Protein AF-A0A9W7EKI7-F1 (afdb_monomer)

Organism: NCBI:txid1606541

Mean predicted aligned error: 4.83 Å

Solvent-accessible surface area (backbone atoms only — not comparable to full-atom values): 5331 Å² total; per-residue (Å²): 105,51,61,46,75,55,81,39,34,55,70,12,25,26,32,51,48,51,54,98,44,98,85,44,74,67,46,64,51,59,79,91,52,48,54,69,51,75,91,71,51,90,86,62,81,84,74,20,18,42,28,80,62,51,76,48,69,41,88,86,80,68,47,38,35,38,37,29,36,26,30,80,53,74,67,77,48,81,64,60,45,82,48,76,46,80,52,87,129

InterPro domains:
  IPR023296 Glycosyl hydrolase, five-bladed beta-propeller domain superfamily [G3DSA:2.115.10.20] (1-89)
  IPR023296 Glycosyl hydrolase, five-bladed beta-propeller domain superfamily [SSF75005] (2-87)

Radius of gyration: 13.85 Å; Cα contacts (8 Å, |Δi|>4): 178; chains: 1; bounding box: 34×30×35 Å

Secondary structure (DSSP, 8-state):
-EEES-TTSTT-EEE-EE-SSTT-PPEEP-TTT-SSS-TT-TT-TT-EEEEEEEEEE-TTT--EEEEEEEESSSSSS--EEEEEEE---

Sequence (89 aa):
MYSGAGADTLHYNIGVAFSSGPFGPFEKYEEKVNPITLPQDPSVVGVFGPGHHSVWKDDVTGKLWAFYHQKNSDEVGWDRSVCVDELLI

pLDDT: mean 87.76, std 12.85, range [47.06, 97.5]

Structure (mmCIF, N/CA/C/O backbone):
data_AF-A0A9W7EKI7-F1
#
_entry.id   AF-A0A9W7EKI7-F1
#
loop_
_atom_site.group_PDB
_atom_site.id
_atom_site.type_symbol
_atom_site.label_atom_id
_atom_site.label_alt_id
_atom_site.label_comp_id
_atom_site.label_asym_id
_atom_site.label_entity_id
_atom_site.label_seq_id
_atom_site.pdbx_PDB_ins_code
_atom_site.Cartn_x
_atom_site.Cartn_y
_atom_site.Cartn_z
_atom_site.occupancy
_atom_site.B_iso_or_equiv
_atom_site.auth_seq_id
_atom_site.auth_comp_id
_atom_site.auth_asym_id
_atom_site.auth_atom_id
_atom_site.pdbx_PDB_model_num
ATOM 1 N N . MET A 1 1 ? -2.357 5.536 6.071 1.00 91.56 1 MET A N 1
ATOM 2 C CA . MET A 1 1 ? -1.265 4.970 5.249 1.00 91.56 1 MET A CA 1
ATOM 3 C C . MET A 1 1 ? -0.936 5.953 4.132 1.00 91.56 1 MET A C 1
ATOM 5 O O . MET A 1 1 ? -1.759 6.817 3.846 1.00 91.56 1 MET A O 1
ATOM 9 N N . TYR A 1 2 ? 0.266 5.896 3.567 1.00 94.06 2 TYR A N 1
ATOM 10 C CA . TYR A 1 2 ? 0.746 6.840 2.552 1.00 94.06 2 TYR A CA 1
ATOM 11 C C . TYR A 1 2 ? 1.688 6.142 1.570 1.00 94.06 2 TYR A C 1
ATOM 13 O O . TYR A 1 2 ? 2.084 5.001 1.804 1.00 94.06 2 TYR A O 1
ATOM 21 N N . SER A 1 3 ? 2.067 6.832 0.495 1.00 94.44 3 SER A N 1
ATOM 22 C CA . SER A 1 3 ? 3.140 6.374 -0.388 1.00 94.44 3 SER A CA 1
ATOM 23 C C . SER A 1 3 ? 4.266 7.395 -0.477 1.00 94.44 3 SER A C 1
ATOM 25 O O . SER A 1 3 ? 4.016 8.601 -0.456 1.00 94.44 3 SER A O 1
ATOM 27 N N . GLY A 1 4 ? 5.503 6.905 -0.521 1.00 91.12 4 GLY A N 1
ATOM 28 C CA . GLY A 1 4 ? 6.724 7.706 -0.633 1.00 91.12 4 GLY A CA 1
ATOM 29 C C . GLY A 1 4 ? 7.495 7.407 -1.919 1.00 91.12 4 GLY A C 1
ATOM 30 O O . GLY A 1 4 ? 7.237 6.397 -2.564 1.00 91.12 4 GLY A O 1
ATOM 31 N N . ALA A 1 5 ? 8.469 8.266 -2.247 1.00 91.69 5 ALA A N 1
ATOM 32 C CA . ALA A 1 5 ? 9.241 8.264 -3.502 1.00 91.69 5 ALA A CA 1
ATOM 33 C C . ALA A 1 5 ? 8.403 8.555 -4.772 1.00 91.69 5 ALA A C 1
ATOM 35 O O . ALA A 1 5 ? 7.210 8.850 -4.693 1.00 91.69 5 ALA A O 1
ATOM 36 N N . GLY A 1 6 ? 9.054 8.562 -5.942 1.00 94.62 6 GLY A N 1
ATOM 37 C CA . GLY A 1 6 ? 8.412 8.823 -7.237 1.00 94.62 6 GLY A CA 1
ATOM 38 C C . GLY A 1 6 ? 7.631 7.609 -7.739 1.00 94.62 6 GLY A C 1
ATOM 39 O O . GLY A 1 6 ? 8.174 6.506 -7.764 1.00 94.62 6 GLY A O 1
ATOM 40 N N . ALA A 1 7 ? 6.371 7.816 -8.135 1.00 94.62 7 ALA A N 1
ATOM 41 C CA . ALA A 1 7 ? 5.436 6.750 -8.522 1.00 94.62 7 ALA A CA 1
ATOM 42 C C . ALA A 1 7 ? 5.783 6.026 -9.840 1.00 94.62 7 ALA A C 1
ATOM 44 O O . ALA A 1 7 ? 5.204 4.991 -10.151 1.00 94.62 7 ALA A O 1
ATOM 45 N N . ASP A 1 8 ? 6.731 6.557 -10.604 1.00 95.00 8 ASP A N 1
ATOM 46 C CA . ASP A 1 8 ? 7.311 5.967 -11.812 1.00 95.00 8 ASP A CA 1
ATOM 47 C C . ASP A 1 8 ? 8.558 5.110 -11.525 1.00 95.00 8 ASP A C 1
ATOM 49 O O . ASP A 1 8 ? 9.088 4.439 -12.416 1.00 95.00 8 ASP A O 1
ATOM 53 N N . THR A 1 9 ? 9.039 5.105 -10.279 1.00 91.31 9 THR A N 1
ATOM 54 C CA . THR A 1 9 ? 10.269 4.417 -9.869 1.00 91.31 9 THR A CA 1
ATOM 55 C C . THR A 1 9 ? 9.982 3.089 -9.171 1.00 91.31 9 THR A C 1
ATOM 57 O O . THR A 1 9 ? 8.941 2.896 -8.548 1.00 91.31 9 THR A O 1
ATOM 60 N N . LEU A 1 10 ? 10.957 2.180 -9.203 1.00 89.50 10 LEU A N 1
ATOM 61 C CA . LEU A 1 10 ? 10.952 0.953 -8.392 1.00 89.50 10 LEU A CA 1
ATOM 62 C C . LEU A 1 10 ? 11.012 1.218 -6.875 1.00 89.50 10 LEU A C 1
ATOM 64 O O . LEU A 1 10 ? 10.720 0.324 -6.087 1.00 89.50 10 LEU A O 1
ATOM 68 N N . HIS A 1 11 ? 11.364 2.438 -6.457 1.00 88.75 11 HIS A N 1
ATOM 69 C CA . HIS A 1 11 ? 11.435 2.826 -5.049 1.00 88.75 11 HIS A CA 1
ATOM 70 C C . HIS A 1 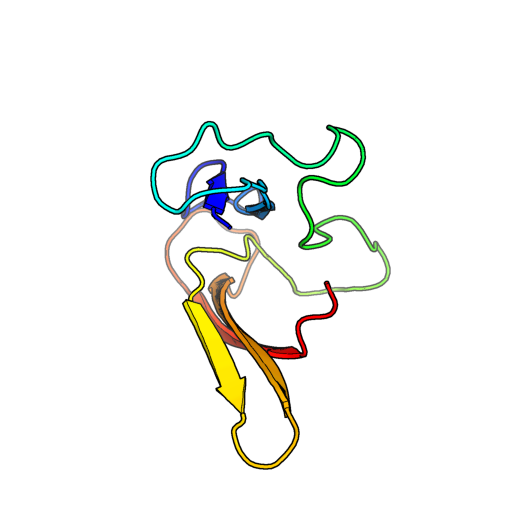11 ? 10.101 3.317 -4.487 1.00 88.75 11 HIS A C 1
ATOM 72 O O . HIS A 1 11 ? 10.043 3.610 -3.290 1.00 88.75 11 HIS A O 1
ATOM 78 N N . TYR A 1 12 ? 9.049 3.428 -5.311 1.00 93.38 12 TYR A N 1
ATOM 79 C CA . TYR A 1 12 ? 7.715 3.755 -4.819 1.00 93.38 12 TYR A CA 1
ATOM 80 C C . TYR A 1 12 ? 7.268 2.707 -3.802 1.00 93.38 12 TYR A C 1
ATOM 82 O O . TYR A 1 12 ? 7.438 1.508 -4.011 1.00 93.38 12 TYR A O 1
ATOM 90 N N . ASN A 1 13 ? 6.785 3.160 -2.654 1.00 90.94 13 ASN A N 1
ATOM 91 C CA . ASN A 1 13 ? 6.526 2.259 -1.541 1.00 90.94 13 ASN A CA 1
ATOM 92 C C . ASN A 1 13 ? 5.377 2.749 -0.671 1.00 90.94 13 ASN A C 1
ATOM 94 O O . ASN A 1 13 ? 5.022 3.931 -0.697 1.00 90.94 13 ASN A O 1
ATOM 98 N N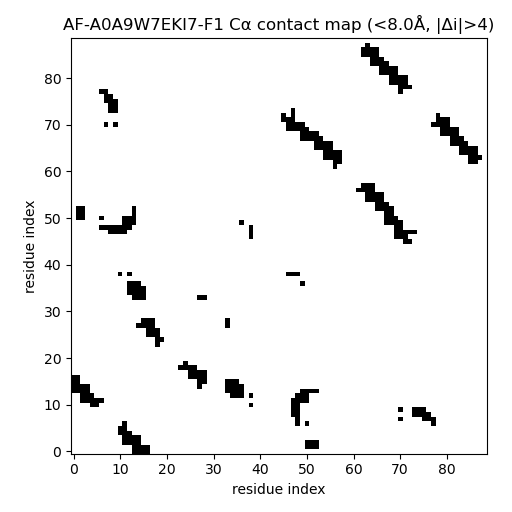 . ILE A 1 14 ? 4.804 1.836 0.110 1.00 91.81 14 ILE A N 1
ATOM 99 C CA . ILE A 1 14 ? 3.730 2.124 1.057 1.00 91.81 14 ILE A CA 1
ATOM 100 C C . ILE A 1 14 ? 4.305 2.224 2.464 1.00 91.81 14 ILE A C 1
ATOM 102 O O . ILE A 1 14 ? 5.045 1.351 2.914 1.00 91.81 14 ILE A O 1
ATOM 106 N N . GLY A 1 15 ? 3.897 3.269 3.177 1.00 91.00 15 GLY A N 1
ATOM 107 C CA . GLY A 1 15 ? 4.155 3.432 4.598 1.00 91.00 15 GLY A CA 1
ATOM 108 C C . GLY A 1 15 ? 2.883 3.623 5.418 1.00 91.00 15 GLY A C 1
ATOM 109 O O . GLY A 1 15 ? 1.789 3.887 4.903 1.00 91.00 15 GLY A O 1
ATOM 110 N N . VAL A 1 16 ? 3.034 3.528 6.734 1.00 91.12 16 VAL A N 1
ATOM 111 C CA . VAL A 1 16 ? 1.964 3.719 7.712 1.00 91.12 16 VAL A CA 1
ATOM 112 C C . VAL A 1 16 ? 2.369 4.724 8.790 1.00 91.12 16 VAL A C 1
ATOM 114 O O . VAL A 1 16 ? 3.527 4.830 9.201 1.00 91.12 16 VAL A O 1
ATOM 117 N N . ALA A 1 17 ? 1.379 5.503 9.211 1.00 92.25 17 ALA A N 1
ATOM 118 C CA . ALA A 1 17 ? 1.450 6.429 10.325 1.00 92.25 17 ALA A CA 1
ATOM 119 C C . ALA A 1 17 ? 0.135 6.330 11.100 1.00 92.25 17 ALA A C 1
ATOM 121 O O . ALA A 1 17 ? -0.922 6.131 10.490 1.00 92.25 17 ALA A O 1
ATOM 122 N N . PHE A 1 18 ? 0.212 6.463 12.416 1.00 91.31 18 PHE A N 1
ATOM 123 C CA . PHE A 1 18 ? -0.901 6.277 13.337 1.00 91.31 18 PHE A CA 1
ATOM 124 C C . PHE A 1 18 ? -1.229 7.583 14.053 1.00 91.31 18 PHE A C 1
ATOM 126 O O . PHE A 1 18 ? -0.367 8.434 14.256 1.00 91.31 18 PHE A O 1
ATOM 133 N N . SER A 1 19 ? -2.495 7.747 14.420 1.00 94.50 19 SER A N 1
ATOM 134 C CA . SER A 1 19 ? -2.961 8.858 15.242 1.00 94.50 19 SER A CA 1
ATOM 135 C C . SER A 1 19 ? -4.103 8.397 16.136 1.00 94.50 19 SER A C 1
ATOM 137 O O . SER A 1 19 ? -4.824 7.458 15.795 1.00 94.50 19 SER A O 1
ATOM 139 N N . SER A 1 20 ? -4.291 9.083 17.259 1.00 95.69 20 SER A N 1
ATOM 140 C CA . SER A 1 20 ? -5.463 8.926 18.120 1.00 95.69 20 SER A CA 1
ATOM 141 C C . SER A 1 20 ? -6.698 9.671 17.599 1.00 95.69 20 SER A C 1
ATOM 143 O O . SER A 1 20 ? -7.793 9.459 18.116 1.00 95.69 20 SER A O 1
ATOM 145 N N . GLY A 1 21 ? -6.552 10.529 16.581 1.00 96.06 21 GLY A N 1
ATOM 146 C CA . GLY A 1 21 ? -7.650 11.301 16.003 1.00 96.06 21 GLY A CA 1
ATOM 147 C C . GLY A 1 21 ? -7.540 11.467 14.484 1.00 96.06 21 GLY A C 1
ATOM 148 O O . GLY A 1 21 ? -6.453 11.371 13.917 1.00 96.06 21 GLY A O 1
ATOM 149 N N . PRO A 1 22 ? -8.656 11.765 13.795 1.00 95.88 22 PRO A N 1
ATOM 150 C CA . PRO A 1 22 ? -8.669 11.890 12.336 1.00 95.88 22 PRO A CA 1
ATOM 151 C C . PRO A 1 22 ? -7.851 13.084 11.819 1.00 95.88 22 PRO A C 1
ATOM 153 O O . PRO A 1 22 ? -7.474 13.107 10.652 1.00 95.88 22 PRO A O 1
ATOM 156 N N . PHE A 1 23 ? -7.568 14.068 12.680 1.00 96.81 23 PHE A N 1
ATOM 157 C CA . PHE A 1 23 ? -6.822 15.283 12.338 1.00 96.81 23 PHE A CA 1
ATOM 158 C C . PHE A 1 23 ? -5.348 15.249 12.766 1.00 96.81 23 PHE A C 1
ATOM 160 O O . PHE A 1 23 ? -4.642 16.241 12.593 1.00 96.81 23 PHE A O 1
ATOM 167 N N . GLY A 1 24 ? -4.861 14.123 13.292 1.00 95.19 24 GLY A N 1
ATOM 168 C CA . GLY A 1 24 ? -3.486 14.006 13.755 1.00 95.19 24 GLY A CA 1
ATOM 169 C C . GLY A 1 24 ? -3.262 14.495 15.200 1.00 95.19 24 GLY A C 1
ATOM 170 O O . GLY A 1 24 ? -4.225 14.756 15.925 1.00 95.19 24 GLY A O 1
ATOM 171 N N . PRO A 1 25 ? -1.990 14.622 15.629 1.00 95.25 25 PRO A N 1
ATOM 172 C CA . PRO A 1 25 ? -0.786 14.388 14.828 1.00 95.25 25 PRO A CA 1
ATOM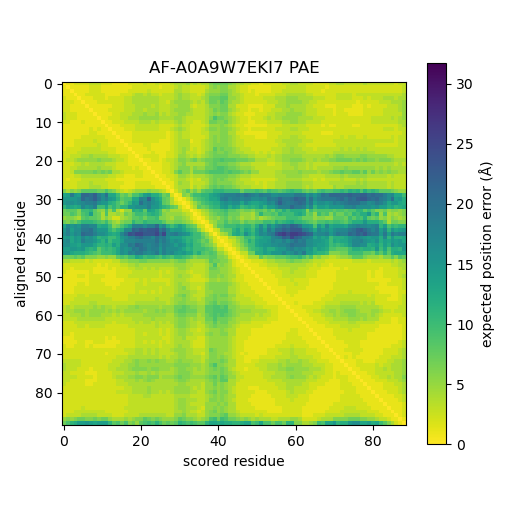 173 C C . PRO A 1 25 ? -0.668 12.924 14.395 1.00 95.25 25 PRO A C 1
ATOM 175 O O . PRO A 1 25 ? -1.093 12.020 15.113 1.00 95.25 25 PRO A O 1
ATOM 178 N N . PHE A 1 26 ? -0.140 12.704 13.191 1.00 94.19 26 PHE A N 1
ATOM 179 C CA . PHE A 1 26 ? 0.172 11.369 12.690 1.00 94.19 26 PHE A CA 1
ATOM 180 C C . PHE A 1 26 ? 1.647 11.079 12.939 1.00 94.19 26 PHE A C 1
ATOM 182 O O . PHE A 1 26 ? 2.516 11.783 12.423 1.00 94.19 26 PHE A O 1
ATOM 189 N N . GLU A 1 27 ? 1.926 10.029 13.695 1.00 92.12 27 GLU A N 1
ATOM 190 C CA . GLU A 1 27 ? 3.276 9.554 13.965 1.00 92.12 27 GLU A CA 1
ATOM 191 C C . GLU A 1 27 ? 3.576 8.390 13.031 1.00 92.12 27 GLU A C 1
ATOM 193 O O . GLU A 1 27 ? 2.820 7.417 12.960 1.00 92.12 27 GLU A O 1
ATOM 198 N N . LYS A 1 28 ? 4.659 8.501 12.256 1.00 89.50 28 LYS A N 1
ATOM 199 C CA . LYS A 1 28 ? 5.107 7.387 11.419 1.00 89.50 28 LYS A CA 1
ATOM 200 C C . LYS A 1 28 ? 5.412 6.200 12.322 1.00 89.50 28 LYS A C 1
ATOM 202 O O . LYS A 1 28 ? 6.080 6.359 13.340 1.00 89.50 28 LYS A O 1
ATOM 207 N N . TYR A 1 29 ? 4.956 5.021 11.918 1.00 80.81 29 TYR A N 1
ATOM 208 C CA . TYR A 1 29 ? 5.442 3.791 12.529 1.00 80.81 29 TYR A CA 1
ATOM 209 C C . TYR A 1 29 ? 6.963 3.730 12.336 1.00 80.81 29 TYR A C 1
ATOM 211 O O . TYR A 1 29 ? 7.435 4.177 11.284 1.00 80.81 29 TYR A O 1
ATOM 219 N N . GLU A 1 30 ? 7.703 3.300 13.367 1.00 74.12 30 GLU A N 1
ATOM 220 C CA . GLU A 1 30 ? 9.161 3.483 13.487 1.00 74.12 30 GLU A CA 1
ATOM 221 C C . GLU A 1 30 ? 9.913 3.268 12.159 1.00 74.12 30 GLU A C 1
ATOM 223 O O . GLU A 1 30 ? 9.559 2.393 11.368 1.00 74.12 30 GLU A O 1
ATOM 228 N N . GLU A 1 31 ? 10.993 4.028 11.923 1.00 56.91 31 GLU A N 1
ATOM 229 C CA . GLU A 1 31 ? 11.776 4.006 10.667 1.00 56.91 31 GLU A CA 1
ATOM 230 C C . GLU A 1 31 ? 12.235 2.606 10.225 1.00 56.91 31 GLU A C 1
ATOM 232 O O . GLU A 1 31 ? 12.527 2.400 9.053 1.00 56.91 31 GLU A O 1
ATOM 237 N N . LYS A 1 32 ? 12.270 1.629 11.139 1.00 55.75 32 LYS A N 1
ATOM 238 C CA . LYS A 1 32 ? 12.632 0.237 10.847 1.00 55.75 32 LYS A CA 1
ATOM 239 C C . LYS A 1 32 ? 11.544 -0.565 10.125 1.00 55.75 32 LYS A C 1
ATOM 241 O O . LYS A 1 32 ? 11.845 -1.654 9.650 1.00 55.75 32 LYS A O 1
ATOM 246 N N . VAL A 1 33 ? 10.304 -0.073 10.075 1.00 67.94 33 VAL A N 1
ATOM 247 C CA . VAL A 1 33 ? 9.154 -0.809 9.515 1.00 67.94 33 VAL A CA 1
ATOM 248 C C . VAL A 1 33 ? 8.538 -0.114 8.303 1.00 67.94 33 VAL A C 1
ATOM 250 O O . VAL A 1 33 ? 7.854 -0.750 7.513 1.00 67.94 33 VAL A O 1
ATOM 253 N N . ASN A 1 34 ? 8.787 1.182 8.115 1.00 71.88 34 ASN A N 1
ATOM 254 C CA . ASN A 1 34 ? 8.464 1.843 6.857 1.00 71.88 34 ASN A CA 1
ATOM 255 C C . ASN A 1 34 ? 9.629 1.665 5.861 1.00 71.88 34 ASN A C 1
ATOM 257 O O . ASN A 1 34 ? 10.756 2.018 6.202 1.00 71.88 34 ASN A O 1
ATOM 261 N N . PRO A 1 35 ? 9.382 1.207 4.620 1.00 72.94 35 PRO A N 1
ATOM 262 C CA . PRO A 1 35 ? 8.080 0.850 4.049 1.00 72.94 35 PRO A CA 1
ATOM 263 C C . PRO A 1 35 ? 7.547 -0.520 4.496 1.00 72.94 35 PRO A C 1
ATOM 265 O O . PRO A 1 35 ? 8.317 -1.457 4.674 1.00 72.94 35 PRO A O 1
ATOM 268 N N . ILE A 1 36 ? 6.216 -0.634 4.607 1.00 76.81 36 ILE A N 1
ATOM 269 C CA . ILE A 1 36 ? 5.530 -1.886 4.986 1.00 76.81 36 ILE A CA 1
ATOM 270 C C . ILE A 1 36 ? 5.324 -2.830 3.799 1.00 76.81 36 ILE A C 1
ATOM 272 O O . ILE A 1 36 ? 5.180 -4.035 3.969 1.00 7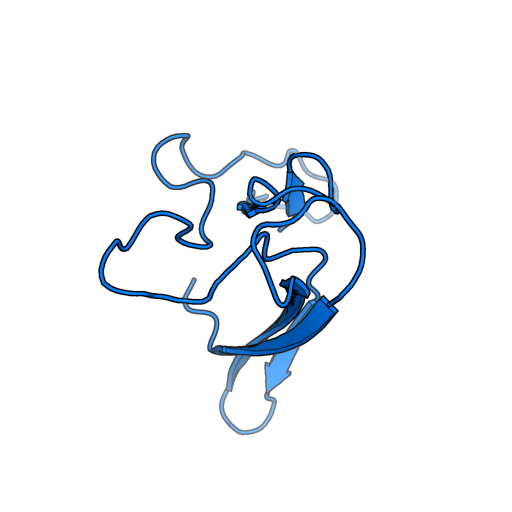6.81 36 ILE A O 1
ATOM 276 N N . THR A 1 37 ? 5.307 -2.288 2.580 1.00 70.75 37 THR A N 1
ATOM 277 C CA . THR A 1 37 ? 5.559 -3.099 1.389 1.00 70.75 37 THR A CA 1
ATOM 278 C C . THR A 1 37 ? 7.015 -3.506 1.446 1.00 70.75 37 THR A C 1
ATOM 280 O O . THR A 1 37 ? 7.847 -2.625 1.637 1.00 70.75 37 THR A O 1
ATOM 283 N N . LEU A 1 38 ? 7.326 -4.789 1.275 1.00 60.53 38 LEU A N 1
ATOM 284 C CA . LEU A 1 38 ? 8.700 -5.276 1.191 1.00 60.53 38 LEU A CA 1
ATOM 285 C C . LEU A 1 38 ? 9.215 -5.114 -0.252 1.00 60.53 38 LEU A C 1
ATOM 287 O O . LEU A 1 38 ? 8.972 -6.000 -1.065 1.00 60.53 38 LEU A O 1
ATOM 291 N N . PRO A 1 39 ? 9.986 -4.068 -0.610 1.00 53.53 39 PRO A N 1
ATOM 292 C CA . PRO A 1 39 ? 10.808 -4.110 -1.817 1.00 53.53 39 PRO A CA 1
ATOM 293 C C . PRO A 1 39 ? 12.051 -5.011 -1.647 1.00 53.53 39 PRO A C 1
ATOM 295 O O . PRO A 1 39 ? 12.969 -4.924 -2.454 1.00 53.53 39 PRO A O 1
ATOM 298 N N . GLN A 1 40 ? 12.151 -5.813 -0.575 1.00 47.06 40 GLN A N 1
ATOM 299 C CA . GLN A 1 40 ? 13.410 -6.440 -0.142 1.00 47.06 40 GLN A CA 1
ATOM 300 C C . GLN A 1 40 ? 13.282 -7.880 0.370 1.00 47.06 40 GLN A C 1
ATOM 302 O O . GLN A 1 40 ? 14.151 -8.326 1.115 1.00 47.06 40 GLN A O 1
ATOM 307 N N . ASP A 1 41 ? 12.252 -8.634 -0.018 1.00 56.09 41 ASP A N 1
ATOM 308 C CA . ASP A 1 41 ? 12.440 -10.085 -0.027 1.00 56.09 41 ASP A CA 1
ATOM 309 C C . ASP A 1 41 ? 13.116 -10.450 -1.360 1.00 56.09 41 ASP A C 1
ATOM 311 O O . ASP A 1 41 ? 12.452 -10.427 -2.396 1.00 56.09 41 ASP A O 1
ATOM 315 N N . PRO A 1 42 ? 14.428 -10.757 -1.385 1.00 53.44 42 PRO A N 1
ATOM 316 C CA . PRO A 1 42 ? 15.113 -11.138 -2.619 1.00 53.44 42 PRO A CA 1
ATOM 317 C C . PRO A 1 42 ? 14.572 -12.445 -3.222 1.00 53.44 42 PRO A C 1
ATOM 319 O O . PRO A 1 42 ? 14.915 -12.770 -4.357 1.00 53.44 42 PRO A O 1
ATOM 322 N N . SER A 1 43 ? 13.744 -13.200 -2.490 1.00 57.56 43 SER A N 1
ATOM 323 C CA . SER A 1 43 ? 13.023 -14.359 -3.018 1.00 57.56 43 SER A CA 1
ATOM 324 C C . SER A 1 43 ? 11.731 -13.991 -3.760 1.00 57.56 43 SER A C 1
ATOM 326 O O . SER A 1 43 ? 11.228 -14.804 -4.537 1.00 57.56 43 SER A O 1
ATOM 328 N N . VAL A 1 44 ? 11.219 -12.767 -3.588 1.00 63.81 44 VAL A N 1
ATOM 329 C CA . VAL A 1 44 ? 10.003 -12.275 -4.248 1.00 63.81 44 VAL A CA 1
ATOM 330 C C . VAL A 1 44 ? 10.387 -11.526 -5.521 1.00 63.81 44 VAL A C 1
ATOM 332 O O . VAL A 1 44 ? 10.667 -10.329 -5.534 1.00 63.81 44 VAL A O 1
ATOM 335 N N . VAL A 1 45 ? 10.409 -12.263 -6.629 1.00 68.19 45 VAL A N 1
ATOM 336 C CA . VAL A 1 45 ? 10.630 -11.706 -7.967 1.00 68.19 45 VAL A CA 1
ATOM 337 C C . VAL A 1 45 ? 9.330 -11.079 -8.482 1.00 68.19 45 VAL A C 1
ATOM 339 O O . VAL A 1 45 ? 8.278 -11.711 -8.425 1.00 68.19 45 VAL A O 1
ATOM 342 N N . GLY A 1 46 ? 9.404 -9.866 -9.042 1.00 78.31 46 GLY A N 1
ATOM 343 C CA . GLY A 1 46 ? 8.303 -9.275 -9.817 1.00 78.31 46 GLY A CA 1
ATOM 344 C C . GLY A 1 46 ? 7.421 -8.250 -9.094 1.00 78.31 46 GLY A C 1
ATOM 345 O O . GLY A 1 46 ? 6.348 -7.928 -9.602 1.00 78.31 46 GLY A O 1
ATOM 346 N N . VAL A 1 47 ? 7.849 -7.725 -7.941 1.00 85.94 47 VAL A N 1
ATOM 347 C CA . VAL A 1 47 ? 7.173 -6.606 -7.259 1.00 85.94 47 VAL A CA 1
ATOM 348 C C . VAL A 1 47 ? 7.971 -5.325 -7.476 1.00 85.94 47 VAL A C 1
ATOM 350 O O . VAL A 1 47 ? 9.105 -5.201 -7.015 1.00 85.94 47 VAL A O 1
ATOM 353 N N . PHE A 1 48 ? 7.378 -4.357 -8.174 1.00 90.12 48 PHE A N 1
ATOM 354 C CA . PHE A 1 48 ? 8.064 -3.131 -8.578 1.00 90.12 48 PHE A CA 1
ATOM 355 C C . PHE A 1 48 ? 7.250 -1.897 -8.195 1.00 90.12 48 PHE A C 1
ATOM 357 O O . PHE A 1 48 ? 6.197 -1.637 -8.769 1.00 90.12 48 PHE A O 1
ATOM 364 N N . GLY A 1 49 ? 7.748 -1.101 -7.251 1.00 92.88 49 GLY A N 1
ATOM 365 C CA . GLY A 1 49 ? 7.147 0.189 -6.908 1.00 92.88 49 GLY A CA 1
ATOM 366 C C . GLY A 1 49 ? 5.671 0.150 -6.458 1.00 92.88 49 GLY A C 1
ATOM 367 O O . GLY A 1 49 ? 4.872 0.894 -7.031 1.00 92.88 49 GLY A O 1
ATOM 368 N N . PRO A 1 50 ? 5.253 -0.704 -5.500 1.00 93.56 50 PRO A N 1
ATOM 369 C CA . PRO A 1 50 ? 3.862 -0.756 -5.057 1.00 93.56 50 PRO A CA 1
ATOM 370 C C . PRO A 1 50 ? 3.446 0.519 -4.306 1.00 93.56 50 PRO A C 1
ATOM 372 O O . PRO A 1 50 ? 4.135 0.979 -3.392 1.00 93.56 50 PRO A O 1
ATOM 375 N N . GLY A 1 51 ? 2.280 1.082 -4.630 1.00 94.69 51 GLY A N 1
ATOM 376 C CA . GLY A 1 51 ? 1.771 2.252 -3.913 1.00 94.69 51 GLY A CA 1
ATOM 377 C C . GLY A 1 51 ? 0.436 2.805 -4.402 1.00 94.69 51 GLY A C 1
ATOM 378 O O . GLY A 1 51 ? -0.302 2.144 -5.129 1.00 94.69 51 GLY A O 1
ATOM 379 N N . HIS A 1 52 ? 0.116 4.023 -3.943 1.00 97.12 52 HIS A N 1
ATOM 380 C CA . HIS A 1 52 ? -1.163 4.716 -4.163 1.00 97.12 52 HIS A CA 1
ATOM 381 C C . HIS A 1 52 ? -2.355 3.795 -3.896 1.00 97.12 52 HIS A C 1
ATOM 383 O O . HIS A 1 52 ? -3.154 3.479 -4.777 1.00 97.12 52 HIS A O 1
ATOM 389 N N . HIS A 1 53 ? -2.418 3.314 -2.666 1.00 96.31 53 HIS A N 1
ATOM 390 C CA . HIS A 1 53 ? -3.360 2.285 -2.288 1.00 96.31 53 HIS A CA 1
ATOM 391 C C . HIS A 1 53 ? -4.664 2.868 -1.738 1.00 96.31 53 HIS A C 1
ATOM 393 O O . HIS A 1 53 ? -4.722 4.008 -1.271 1.00 96.31 53 HIS A O 1
ATOM 399 N N . SER A 1 54 ? -5.693 2.031 -1.724 1.00 97.38 54 SER A N 1
ATOM 400 C CA . SER A 1 54 ? -6.868 2.157 -0.870 1.00 97.38 54 SER A CA 1
ATOM 401 C C . SER A 1 54 ? -7.004 0.897 -0.013 1.00 97.38 54 SER A C 1
ATOM 403 O O . SER A 1 54 ? -6.419 -0.144 -0.316 1.00 97.38 54 SER A O 1
ATOM 405 N N . VAL A 1 55 ? -7.746 1.000 1.090 1.00 96.31 55 VAL A N 1
ATOM 406 C CA . VAL A 1 55 ? -8.026 -0.138 1.971 1.00 96.31 55 VAL A CA 1
ATOM 407 C C . VAL A 1 55 ? -9.527 -0.329 2.056 1.00 96.31 55 VAL A C 1
ATOM 409 O O . VAL A 1 55 ? -10.269 0.628 2.280 1.00 96.31 55 VAL A O 1
ATOM 412 N N . TRP A 1 56 ? -9.962 -1.571 1.901 1.00 97.12 56 TRP A N 1
ATOM 413 C CA . TRP A 1 56 ? -11.340 -1.983 2.110 1.00 97.12 56 TRP A CA 1
ATOM 414 C C . TRP A 1 56 ? -11.404 -2.985 3.257 1.00 97.12 56 TRP A C 1
ATOM 416 O O . TRP A 1 56 ? -10.557 -3.870 3.364 1.00 97.12 56 TRP A O 1
ATOM 426 N N . LYS A 1 57 ? -12.413 -2.840 4.115 1.00 97.31 57 LYS A N 1
ATOM 427 C CA . LYS A 1 57 ? -12.752 -3.838 5.122 1.00 97.31 57 LYS A CA 1
ATOM 428 C C . LYS A 1 57 ? -13.910 -4.670 4.598 1.00 97.31 57 LYS A C 1
ATOM 430 O O . LYS A 1 57 ? -14.964 -4.122 4.298 1.00 97.31 57 LYS A O 1
ATOM 435 N N . ASP A 1 58 ? -13.699 -5.972 4.507 1.00 96.81 58 ASP A N 1
ATOM 436 C CA . ASP A 1 58 ? -14.749 -6.923 4.185 1.00 96.81 58 ASP A CA 1
ATOM 437 C C . ASP A 1 58 ? -15.710 -7.052 5.373 1.00 96.81 58 ASP A C 1
ATOM 439 O O . ASP A 1 58 ? -15.312 -7.461 6.465 1.00 96.81 58 ASP A O 1
ATOM 443 N N . ASP A 1 59 ? -16.979 -6.709 5.161 1.00 96.69 59 ASP A N 1
ATOM 444 C CA . ASP A 1 59 ? -18.012 -6.747 6.199 1.00 96.69 59 ASP A CA 1
ATOM 445 C C . ASP A 1 59 ? -18.402 -8.176 6.614 1.00 96.69 59 ASP A C 1
ATOM 447 O O . ASP A 1 59 ? -18.938 -8.374 7.704 1.00 96.69 59 ASP A O 1
ATOM 451 N N . VAL A 1 60 ? -18.129 -9.181 5.774 1.00 97.06 60 VAL A N 1
ATOM 452 C CA . VAL A 1 60 ? -18.459 -10.587 6.046 1.00 97.06 60 VAL A CA 1
ATOM 453 C C . VAL A 1 60 ? -17.348 -11.260 6.841 1.00 97.06 60 VAL A C 1
ATOM 455 O O . VAL A 1 60 ? -17.610 -11.921 7.845 1.00 97.06 60 VAL A O 1
ATOM 458 N N . THR A 1 61 ? -16.103 -11.117 6.387 1.00 96.94 61 THR A N 1
ATOM 459 C CA . THR A 1 61 ? -14.950 -11.801 6.997 1.00 96.94 61 THR A CA 1
ATOM 460 C C . THR A 1 61 ? -14.227 -10.954 8.042 1.00 96.94 61 THR A C 1
ATOM 462 O O . THR A 1 61 ? -13.459 -11.487 8.840 1.00 96.94 61 THR A O 1
ATOM 465 N N . GLY A 1 62 ? -14.449 -9.638 8.045 1.00 96.19 62 GLY A N 1
ATOM 466 C CA . GLY A 1 62 ? -13.733 -8.674 8.879 1.00 96.19 62 GLY A CA 1
ATOM 467 C C . GLY A 1 62 ? -12.313 -8.358 8.403 1.00 96.19 62 GLY A C 1
ATOM 468 O O . GLY A 1 62 ? -11.656 -7.518 9.024 1.00 96.19 62 GLY A O 1
ATOM 469 N N . LYS A 1 63 ? -11.841 -9.006 7.329 1.00 96.31 63 LYS A N 1
ATOM 470 C CA . LYS A 1 63 ? -10.490 -8.844 6.785 1.00 96.31 63 LYS A CA 1
ATOM 471 C C . LYS A 1 63 ? -10.295 -7.473 6.154 1.00 96.31 63 LYS A C 1
ATOM 473 O O . LYS A 1 63 ? -11.227 -6.891 5.599 1.00 96.31 63 LYS A O 1
ATOM 478 N N . LEU A 1 64 ? -9.063 -6.981 6.209 1.00 96.12 64 LEU A N 1
ATOM 479 C CA . LEU A 1 64 ? -8.646 -5.791 5.479 1.00 96.12 64 LEU A CA 1
ATOM 480 C C . LEU A 1 64 ? -7.952 -6.208 4.186 1.00 96.12 64 LEU A C 1
ATOM 482 O O . LEU A 1 64 ? -7.126 -7.114 4.184 1.00 96.12 64 LEU A O 1
ATOM 486 N N . TRP A 1 65 ? -8.266 -5.516 3.100 1.00 96.00 65 TRP A N 1
ATOM 487 C CA . TRP A 1 65 ? -7.670 -5.720 1.785 1.00 96.00 65 TRP A CA 1
ATOM 488 C C . TRP A 1 65 ? -7.056 -4.414 1.304 1.00 96.00 65 TRP A C 1
ATOM 490 O O . TRP A 1 65 ? -7.730 -3.381 1.288 1.00 96.00 65 TRP A O 1
ATOM 500 N N . 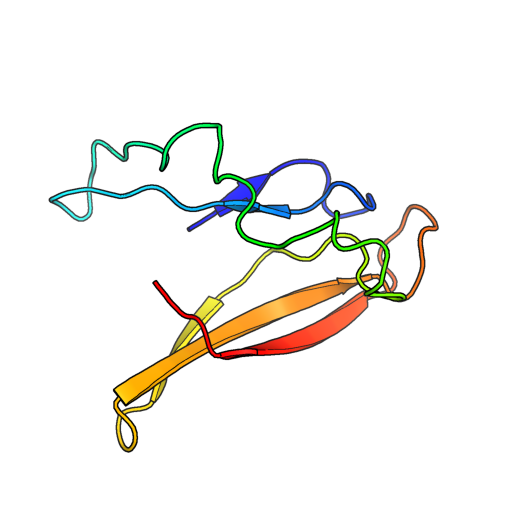ALA A 1 66 ? -5.787 -4.458 0.910 1.00 95.25 66 ALA A N 1
ATOM 501 C CA . ALA A 1 66 ? -5.102 -3.343 0.278 1.00 95.25 66 ALA A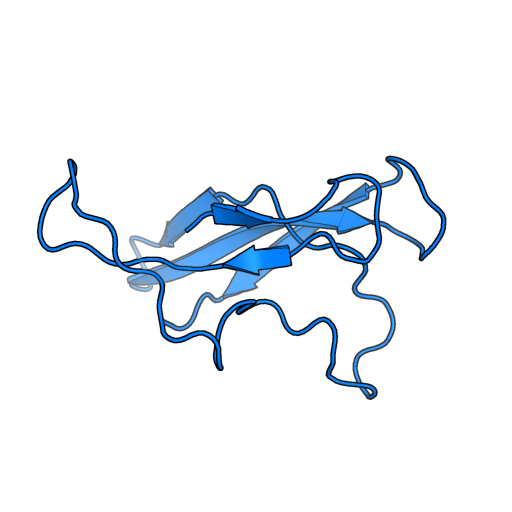 CA 1
ATOM 502 C C . ALA A 1 66 ? -5.184 -3.495 -1.241 1.00 95.25 66 ALA A C 1
ATOM 504 O O . ALA A 1 66 ? -4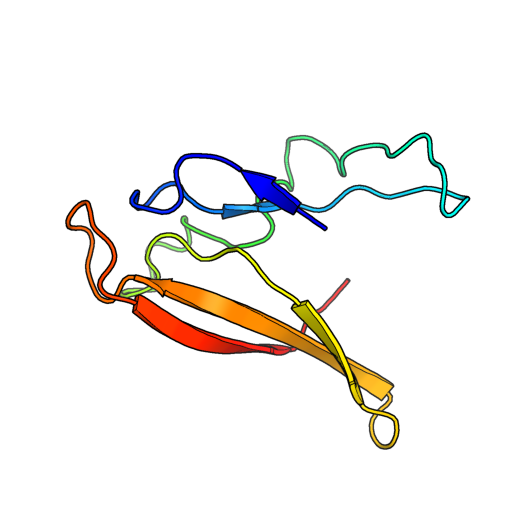.698 -4.476 -1.795 1.00 95.25 66 ALA A O 1
ATOM 505 N N . PHE A 1 67 ? -5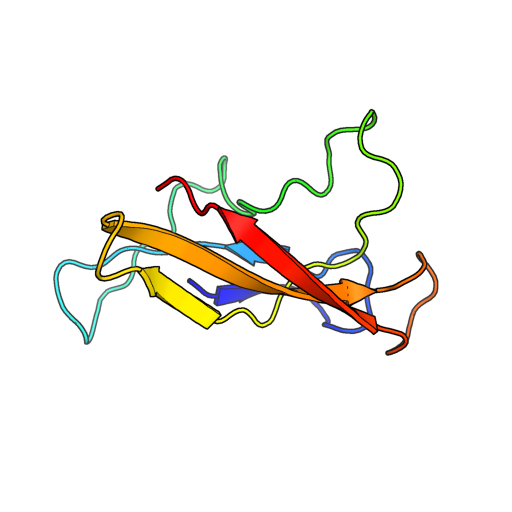.763 -2.503 -1.911 1.00 97.50 67 PHE A N 1
ATOM 506 C CA . PHE A 1 67 ? -5.742 -2.381 -3.366 1.00 97.50 67 PHE A CA 1
ATOM 507 C C . PHE A 1 67 ? -4.699 -1.345 -3.737 1.00 97.50 67 PHE A C 1
ATOM 509 O O . PHE A 1 67 ? -4.733 -0.239 -3.204 1.00 97.50 67 PHE A O 1
ATOM 516 N N . TYR A 1 68 ? -3.781 -1.669 -4.635 1.00 96.12 68 TYR A N 1
ATOM 517 C CA . TYR A 1 68 ? -2.679 -0.783 -5.005 1.00 96.12 68 TYR A CA 1
A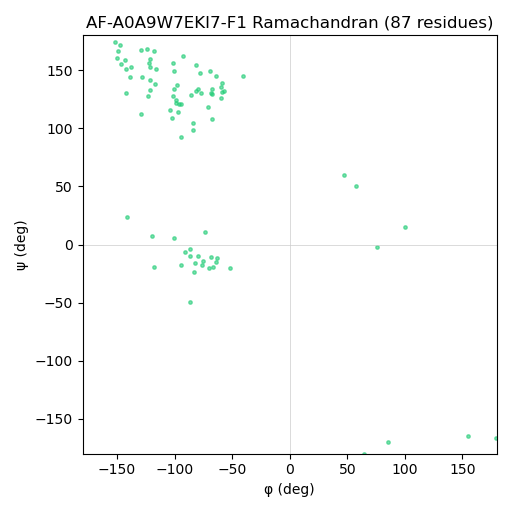TOM 518 C C . TYR A 1 68 ? -2.271 -1.009 -6.456 1.00 96.12 68 TYR A C 1
ATOM 520 O O . TYR A 1 68 ? -2.680 -1.990 -7.077 1.00 96.12 68 TYR A O 1
ATOM 528 N N . HIS A 1 69 ? -1.475 -0.099 -7.012 1.00 96.25 69 HIS A N 1
ATOM 529 C CA . HIS A 1 69 ? -0.783 -0.384 -8.263 1.00 96.25 69 HIS A CA 1
ATOM 530 C C . HIS A 1 69 ? 0.662 -0.771 -7.994 1.00 96.25 69 HIS A C 1
ATOM 532 O O . HIS A 1 69 ? 1.283 -0.246 -7.071 1.00 96.25 69 HIS A O 1
ATOM 538 N N . GLN A 1 70 ? 1.208 -1.613 -8.859 1.00 93.69 70 GLN A N 1
ATOM 539 C CA . GLN A 1 70 ? 2.647 -1.789 -9.024 1.00 93.69 70 GLN A CA 1
ATOM 540 C C . GLN A 1 70 ? 3.004 -1.676 -10.503 1.00 93.69 70 GLN A C 1
ATOM 542 O O . GLN A 1 70 ? 2.124 -1.731 -11.366 1.00 93.69 70 GLN A O 1
ATOM 547 N N . LYS A 1 71 ? 4.291 -1.561 -10.804 1.00 93.56 71 LYS A N 1
ATOM 548 C CA . LYS A 1 71 ? 4.814 -1.610 -12.166 1.00 93.56 71 LYS A CA 1
ATOM 549 C C . LYS A 1 71 ? 4.975 -3.052 -12.647 1.00 93.56 71 LYS A C 1
ATOM 551 O O . LYS A 1 71 ? 5.155 -3.970 -11.849 1.00 93.56 71 LYS A O 1
ATOM 556 N N . ASN A 1 72 ? 4.933 -3.236 -13.962 1.00 92.56 72 ASN A N 1
ATOM 557 C CA . ASN A 1 72 ? 5.124 -4.544 -14.600 1.00 92.56 72 ASN A CA 1
ATOM 558 C C . ASN A 1 72 ? 6.607 -4.882 -14.861 1.00 92.56 72 ASN A C 1
ATOM 560 O O . ASN A 1 72 ? 6.927 -6.012 -15.221 1.00 92.56 72 ASN A O 1
ATOM 564 N N . SER A 1 73 ? 7.506 -3.911 -14.680 1.00 91.06 73 SER A N 1
ATOM 565 C CA . SER A 1 73 ? 8.959 -4.048 -14.828 1.00 91.06 73 SER A CA 1
ATOM 566 C C . SER A 1 73 ? 9.709 -3.049 -13.933 1.00 91.06 73 SER A C 1
ATOM 568 O O . SER A 1 73 ? 9.102 -2.182 -13.289 1.00 91.06 73 SER A O 1
ATOM 570 N N . ASP A 1 74 ? 11.035 -3.164 -13.893 1.00 89.62 74 ASP A N 1
ATOM 571 C CA . ASP A 1 74 ? 11.941 -2.242 -13.205 1.00 89.62 74 ASP A CA 1
ATOM 572 C C . ASP A 1 74 ? 12.164 -0.919 -13.966 1.00 89.62 74 ASP A C 1
ATOM 574 O O . ASP A 1 74 ? 12.511 0.091 -13.352 1.00 89.62 74 ASP A O 1
ATOM 578 N N . GLU A 1 75 ? 11.854 -0.865 -15.261 1.00 93.00 75 GLU A N 1
ATOM 579 C CA . GLU A 1 75 ? 11.987 0.323 -16.113 1.00 93.00 75 GLU A CA 1
ATOM 580 C C . GLU A 1 75 ? 11.214 1.534 -15.596 1.00 93.00 75 GLU A C 1
ATOM 582 O O . GLU A 1 75 ? 10.030 1.432 -15.278 1.00 93.00 75 GLU A O 1
ATOM 587 N N . VAL A 1 76 ? 11.840 2.714 -15.537 1.00 93.44 76 VAL A N 1
ATOM 588 C CA . VAL A 1 76 ? 11.161 3.958 -15.125 1.00 93.44 76 VAL A CA 1
ATOM 589 C C . VAL A 1 76 ? 9.990 4.261 -16.066 1.00 93.44 76 VAL A C 1
ATOM 591 O O . VAL A 1 76 ? 10.160 4.338 -17.280 1.00 93.44 76 VAL A O 1
ATOM 594 N N . GLY A 1 77 ? 8.792 4.455 -15.510 1.00 95.31 77 GLY A N 1
ATOM 595 C CA . GLY A 1 77 ? 7.590 4.684 -16.307 1.00 95.31 77 GLY A CA 1
ATOM 596 C C . GLY A 1 77 ? 6.298 4.285 -15.603 1.00 95.31 77 GLY A C 1
ATOM 597 O O . GLY A 1 77 ? 6.257 4.082 -14.392 1.00 95.31 77 GLY A O 1
ATOM 598 N N . TRP A 1 78 ? 5.223 4.184 -16.386 1.00 96.56 78 TRP A N 1
ATOM 599 C CA . TRP A 1 78 ? 3.848 4.100 -15.876 1.00 96.56 78 TRP A CA 1
ATOM 600 C C . TRP A 1 78 ? 3.101 2.818 -16.254 1.00 96.56 78 TRP A C 1
ATOM 602 O O . TRP A 1 78 ? 1.898 2.733 -15.989 1.00 96.56 78 TRP A O 1
ATOM 612 N N . ASP A 1 79 ? 3.790 1.846 -16.859 1.00 96.75 79 ASP A N 1
ATOM 613 C CA . ASP A 1 79 ? 3.230 0.527 -17.155 1.00 96.75 79 ASP A CA 1
ATOM 614 C C . ASP A 1 79 ? 2.976 -0.238 -15.850 1.00 96.75 79 ASP A C 1
ATOM 616 O O . ASP A 1 79 ? 3.913 -0.604 -15.134 1.00 96.75 79 ASP A O 1
ATOM 620 N N . ARG A 1 80 ? 1.695 -0.383 -15.502 1.00 96.50 80 ARG A N 1
ATOM 621 C CA . ARG A 1 80 ? 1.244 -0.755 -14.161 1.00 96.50 80 ARG A CA 1
ATOM 622 C C . ARG A 1 80 ? 0.045 -1.685 -14.201 1.00 96.50 80 ARG A C 1
ATOM 624 O O . ARG A 1 80 ? -0.812 -1.574 -15.075 1.00 96.50 80 ARG A O 1
ATOM 631 N N . SER A 1 81 ? -0.044 -2.517 -13.174 1.00 96.19 81 SER A N 1
ATOM 632 C CA . SER A 1 81 ? -1.171 -3.410 -12.917 1.00 96.19 81 SER A CA 1
ATOM 633 C C . SER A 1 81 ? -1.783 -3.124 -11.551 1.00 96.19 81 SER A C 1
ATOM 635 O O . SER A 1 81 ? -1.107 -2.630 -10.647 1.00 96.19 81 SER A O 1
ATOM 637 N N . VAL A 1 82 ? -3.075 -3.428 -11.412 1.00 96.94 82 VAL A N 1
ATOM 638 C CA . VAL A 1 82 ? -3.763 -3.416 -10.116 1.00 96.94 82 VAL A CA 1
ATOM 639 C C . VAL A 1 82 ? -3.458 -4.721 -9.390 1.00 96.94 82 VAL A C 1
ATOM 641 O O . VAL A 1 82 ? -3.602 -5.800 -9.963 1.00 96.94 82 VAL A O 1
ATOM 644 N N . CYS A 1 83 ? -3.083 -4.602 -8.125 1.00 94.56 83 CYS A N 1
ATOM 645 C CA . CYS A 1 83 ? -2.807 -5.702 -7.216 1.00 94.56 83 CYS A CA 1
ATOM 646 C C . CYS A 1 83 ? -3.718 -5.606 -5.991 1.00 94.56 83 CYS A C 1
ATOM 648 O O . CYS A 1 83 ? -4.225 -4.530 -5.649 1.00 94.56 83 CYS A O 1
ATOM 650 N N . VAL A 1 84 ? -3.933 -6.748 -5.344 1.00 94.69 84 VAL A N 1
ATOM 651 C CA . VAL A 1 84 ? -4.716 -6.855 -4.117 1.00 94.69 84 VAL A CA 1
ATOM 652 C C . VAL A 1 84 ? -4.076 -7.882 -3.196 1.00 94.69 84 VAL A C 1
ATOM 654 O O . VAL A 1 84 ? -3.805 -9.001 -3.622 1.00 94.69 84 VAL A O 1
ATOM 657 N N . ASP A 1 85 ? -3.875 -7.502 -1.938 1.00 92.44 85 ASP A N 1
ATOM 658 C CA . ASP A 1 85 ? -3.357 -8.380 -0.888 1.00 92.44 85 ASP A CA 1
ATOM 659 C C . ASP A 1 85 ? -4.129 -8.175 0.417 1.00 92.44 85 ASP A C 1
ATOM 661 O O . ASP A 1 85 ? -4.674 -7.096 0.682 1.00 92.44 85 ASP A O 1
ATOM 665 N N . GLU A 1 86 ? -4.180 -9.220 1.242 1.00 93.25 86 GLU A N 1
ATOM 666 C CA . GLU A 1 86 ? -4.702 -9.114 2.604 1.00 93.25 86 GLU A CA 1
ATOM 667 C C . GLU A 1 86 ? -3.754 -8.249 3.446 1.00 93.25 86 GLU A C 1
ATOM 669 O O . GLU A 1 86 ? -2.540 -8.454 3.467 1.00 93.25 86 GLU A O 1
ATOM 674 N N . LEU A 1 87 ? -4.314 -7.262 4.139 1.00 90.00 87 LEU A N 1
ATOM 675 C CA . LEU A 1 87 ? -3.576 -6.303 4.946 1.00 90.00 87 LEU A CA 1
ATOM 676 C C . LEU A 1 87 ? -3.585 -6.736 6.414 1.00 90.00 87 LEU A C 1
ATOM 678 O O . LEU A 1 87 ? -4.625 -6.723 7.073 1.00 90.00 87 LEU A O 1
ATOM 682 N N . LEU A 1 88 ? -2.403 -7.074 6.924 1.00 83.94 88 LEU A N 1
ATOM 683 C CA . LEU A 1 88 ? -2.172 -7.444 8.319 1.00 83.94 88 LEU A CA 1
ATOM 684 C C . LEU A 1 88 ? -1.541 -6.241 9.039 1.00 83.94 88 LEU A C 1
ATOM 686 O O . LEU A 1 88 ? -0.403 -5.882 8.739 1.00 83.94 88 LEU A O 1
ATOM 690 N N . ILE A 1 89 ? -2.293 -5.586 9.931 1.00 70.38 89 ILE A N 1
ATOM 691 C CA . ILE A 1 89 ? -1.835 -4.456 10.768 1.00 70.38 89 ILE A CA 1
ATOM 692 C C . ILE A 1 89 ? -1.933 -4.852 12.236 1.00 70.38 89 ILE A C 1
ATOM 694 O O . ILE A 1 89 ? -2.965 -5.463 12.596 1.00 70.38 89 ILE A O 1
#

Nearest PDB structures (foldseek):
  7oyd-assembly1_t  TM=5.288E-01  e=2.218E+00  Oryctolagus cuniculus
  2eif-assembly1_A  TM=5.101E-01  e=2.344E+00  Methanocaldococcus jannaschii DSM 2661
  5hy6-assembly1_A  TM=5.146E-01  e=3.647E+00  Spodoptera frugiperda

Foldseek 3Di:
DFWDDDQLAQRIAAFDWDAPDPVDPTHTDDPVCPRVPDSDPPVDPFFGRWDPWDWDQDPPPRWIKIWTWTARDRDRDDRIDIDIDTDDD